Protein AF-X1FZK5-F1 (afdb_monomer_lite)

Structure (mmCIF, N/CA/C/O backbone):
data_AF-X1FZK5-F1
#
_entry.id   AF-X1FZK5-F1
#
loop_
_atom_site.group_PDB
_atom_site.id
_atom_site.type_symbol
_atom_site.label_atom_id
_atom_site.label_alt_id
_atom_site.label_comp_id
_atom_site.label_asym_id
_atom_site.label_entity_id
_atom_site.label_seq_id
_atom_site.pdbx_PDB_ins_code
_atom_site.Cartn_x
_atom_site.Cartn_y
_atom_site.Cartn_z
_atom_site.occupancy
_atom_site.B_iso_or_equiv
_atom_site.auth_seq_id
_atom_site.auth_comp_id
_atom_site.auth_asym_id
_atom_site.auth_atom_id
_atom_site.pdbx_PDB_model_num
ATOM 1 N N . CYS A 1 1 ? -9.568 -21.212 0.240 1.00 44.72 1 CYS A N 1
ATOM 2 C CA . CYS A 1 1 ? -8.644 -20.368 1.026 1.00 44.72 1 CYS A CA 1
ATOM 3 C C . CYS A 1 1 ? -8.129 -19.264 0.105 1.00 44.72 1 CYS A C 1
ATOM 5 O O . CYS A 1 1 ? -7.516 -19.595 -0.902 1.00 44.72 1 CYS A O 1
ATOM 7 N N . LEU A 1 2 ? -8.449 -17.990 0.359 1.00 53.91 2 LEU A N 1
ATOM 8 C CA . LEU A 1 2 ? -7.842 -16.876 -0.380 1.00 53.91 2 LEU A CA 1
ATOM 9 C C . LEU A 1 2 ? -6.367 -16.816 0.023 1.00 53.91 2 LEU A C 1
ATOM 11 O O . LEU A 1 2 ? -6.058 -16.497 1.166 1.00 53.91 2 LEU A O 1
ATOM 15 N N . THR A 1 3 ? -5.463 -17.182 -0.884 1.00 67.50 3 THR A N 1
ATOM 16 C CA . THR A 1 3 ? -4.022 -17.092 -0.621 1.00 67.50 3 THR A CA 1
ATOM 17 C C . THR A 1 3 ? -3.650 -15.612 -0.674 1.00 67.50 3 THR A C 1
ATOM 19 O O . THR A 1 3 ? -3.692 -15.009 -1.749 1.00 67.50 3 THR A O 1
ATOM 22 N N . SER A 1 4 ? -3.333 -15.005 0.465 1.00 70.19 4 SER A N 1
ATOM 23 C CA . SER A 1 4 ? -2.839 -13.632 0.531 1.00 70.19 4 SER A CA 1
ATOM 24 C C . SER A 1 4 ? -1.345 -13.633 0.850 1.00 70.19 4 SER A C 1
ATOM 26 O O . SER A 1 4 ? -0.870 -14.387 1.697 1.00 70.19 4 SER A O 1
ATOM 28 N N . ARG A 1 5 ? -0.584 -12.784 0.153 1.00 81.50 5 ARG A N 1
ATOM 29 C CA . ARG A 1 5 ? 0.803 -12.473 0.505 1.00 81.50 5 ARG A CA 1
ATOM 30 C C . ARG A 1 5 ? 0.832 -11.054 1.043 1.00 81.50 5 ARG A C 1
ATOM 32 O O . ARG A 1 5 ? 0.586 -10.112 0.296 1.00 81.50 5 ARG A O 1
ATOM 39 N N . ILE A 1 6 ? 1.119 -10.919 2.330 1.00 87.75 6 ILE A N 1
ATOM 4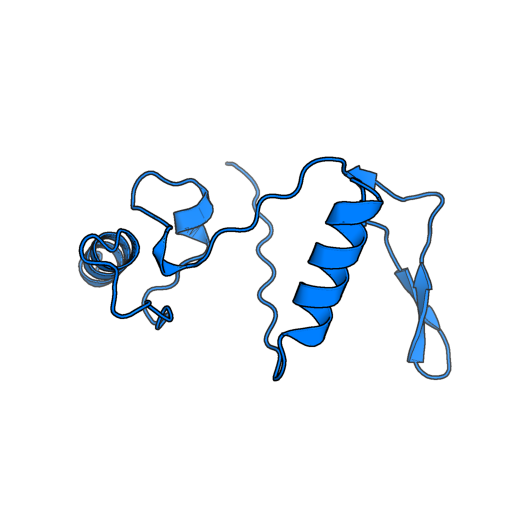0 C CA . ILE A 1 6 ? 1.260 -9.626 2.999 1.00 87.75 6 ILE A CA 1
ATOM 41 C C . ILE A 1 6 ? 2.752 -9.303 3.054 1.00 87.75 6 ILE A C 1
ATOM 43 O O . ILE A 1 6 ? 3.558 -10.151 3.437 1.00 87.75 6 ILE A O 1
ATOM 47 N N . HIS A 1 7 ? 3.120 -8.095 2.637 1.00 88.31 7 HIS A N 1
ATOM 48 C CA . HIS A 1 7 ? 4.481 -7.590 2.749 1.00 88.31 7 HIS A CA 1
ATOM 49 C C . HIS A 1 7 ? 4.454 -6.302 3.563 1.00 88.31 7 HIS A C 1
ATOM 51 O O . HIS A 1 7 ? 3.904 -5.295 3.122 1.00 88.31 7 HIS A O 1
ATOM 57 N N . GLU A 1 8 ? 5.010 -6.365 4.766 1.00 89.50 8 GLU A N 1
ATOM 58 C CA . GLU A 1 8 ? 5.170 -5.208 5.635 1.00 89.50 8 GLU A CA 1
ATOM 59 C C . GLU A 1 8 ? 6.487 -4.508 5.301 1.00 89.50 8 GLU A C 1
ATOM 61 O O . GLU A 1 8 ? 7.534 -5.152 5.207 1.00 89.50 8 GLU A O 1
ATOM 66 N N . MET A 1 9 ? 6.428 -3.192 5.104 1.00 88.75 9 MET A N 1
ATOM 67 C CA . MET A 1 9 ? 7.591 -2.366 4.801 1.00 88.75 9 MET A CA 1
ATOM 68 C C . MET A 1 9 ? 7.801 -1.372 5.935 1.00 88.75 9 MET A C 1
ATOM 70 O O . MET A 1 9 ? 6.963 -0.503 6.160 1.00 88.75 9 MET A O 1
ATOM 74 N N . ASN A 1 10 ? 8.942 -1.478 6.607 1.00 88.88 10 ASN A N 1
ATOM 75 C CA . ASN A 1 10 ? 9.368 -0.518 7.616 1.00 88.88 10 ASN A CA 1
ATOM 76 C C . ASN A 1 10 ? 10.304 0.501 6.960 1.00 88.88 10 ASN A C 1
ATOM 78 O O . ASN A 1 10 ? 11.328 0.125 6.388 1.00 88.88 10 ASN A O 1
ATOM 82 N N . ALA A 1 11 ? 9.945 1.782 7.012 1.00 88.50 11 ALA A N 1
ATOM 83 C CA . ALA A 1 11 ? 10.723 2.869 6.428 1.00 88.50 11 ALA A CA 1
ATOM 84 C C . ALA A 1 11 ? 10.832 4.033 7.413 1.00 88.50 11 ALA A C 1
ATOM 86 O O . ALA A 1 11 ? 9.878 4.357 8.113 1.00 88.50 11 ALA A O 1
ATOM 87 N N . SER A 1 12 ? 11.989 4.692 7.433 1.00 92.88 12 SER A N 1
ATOM 88 C CA . SER A 1 12 ? 12.224 5.898 8.237 1.00 92.88 12 SER A CA 1
ATOM 89 C C . SER A 1 12 ? 11.651 7.172 7.605 1.00 92.88 12 SER A C 1
ATOM 91 O O . SER A 1 12 ? 11.656 8.224 8.235 1.00 92.88 12 SER A O 1
ATOM 93 N N . SER A 1 13 ? 11.177 7.098 6.356 1.00 94.62 13 SER A N 1
ATOM 94 C CA . SER A 1 13 ? 10.629 8.228 5.603 1.00 94.62 13 SER A CA 1
ATOM 95 C C . SER A 1 13 ? 9.522 7.785 4.645 1.00 94.62 13 SER A C 1
ATOM 97 O O . SER A 1 13 ? 9.545 6.675 4.108 1.00 94.62 13 SER A O 1
ATOM 99 N N . SER A 1 14 ? 8.591 8.698 4.360 1.00 92.44 14 SER A N 1
ATOM 100 C CA . SER A 1 14 ? 7.524 8.532 3.369 1.00 92.44 14 SER A CA 1
ATOM 101 C C . SER A 1 14 ? 7.981 8.736 1.918 1.00 92.44 14 SER A C 1
ATOM 103 O O . SER A 1 14 ? 7.177 8.548 1.007 1.00 92.44 14 SER A O 1
ATOM 105 N N . THR A 1 15 ? 9.256 9.066 1.661 1.00 95.81 15 THR A N 1
ATOM 106 C CA . THR A 1 15 ? 9.783 9.373 0.314 1.00 95.81 15 THR A CA 1
ATOM 107 C C . THR A 1 15 ? 9.400 8.329 -0.741 1.00 95.81 15 THR A C 1
ATOM 109 O O . THR A 1 15 ? 8.890 8.691 -1.799 1.00 95.81 15 THR A O 1
ATOM 112 N N . ASN A 1 16 ? 9.584 7.034 -0.462 1.00 92.31 16 ASN A N 1
ATOM 113 C CA . ASN A 1 16 ? 9.271 5.971 -1.427 1.00 92.31 16 ASN A CA 1
ATOM 114 C C . ASN A 1 16 ? 7.769 5.875 -1.729 1.00 92.31 16 ASN A C 1
ATOM 116 O O . ASN A 1 16 ? 7.382 5.708 -2.886 1.00 92.31 16 ASN A O 1
ATOM 120 N N . LEU A 1 17 ? 6.927 6.018 -0.701 1.00 94.06 17 LEU A N 1
ATOM 121 C CA . LEU A 1 17 ? 5.474 6.012 -0.853 1.00 94.06 17 LEU A CA 1
ATOM 122 C C . LEU A 1 17 ? 5.008 7.231 -1.659 1.00 94.06 17 LEU A C 1
ATOM 124 O O . LEU A 1 17 ? 4.252 7.080 -2.615 1.00 94.06 17 LEU A O 1
ATOM 128 N N . ASN A 1 18 ? 5.520 8.420 -1.340 1.00 96.25 18 ASN A N 1
ATOM 129 C CA . ASN A 1 18 ? 5.193 9.655 -2.052 1.00 96.25 18 ASN A CA 1
ATOM 130 C C . ASN A 1 18 ? 5.619 9.587 -3.524 1.00 96.25 18 ASN A C 1
ATOM 132 O O . ASN A 1 18 ? 4.846 9.948 -4.408 1.00 96.25 18 ASN A O 1
ATOM 136 N N . ASN A 1 19 ? 6.815 9.063 -3.809 1.00 95.50 19 ASN A N 1
ATOM 137 C CA . ASN A 1 19 ? 7.295 8.874 -5.179 1.00 95.50 19 ASN A CA 1
ATOM 138 C C . ASN A 1 19 ? 6.391 7.924 -5.977 1.00 95.50 19 ASN A C 1
ATOM 140 O O . ASN A 1 19 ? 6.082 8.209 -7.138 1.00 95.50 19 ASN A O 1
ATOM 144 N N . LEU A 1 20 ? 5.934 6.828 -5.360 1.00 94.62 20 LEU A N 1
ATOM 145 C CA . LEU A 1 20 ? 4.974 5.907 -5.971 1.00 94.62 20 LEU A CA 1
ATOM 146 C C . LEU A 1 20 ? 3.643 6.606 -6.266 1.00 94.62 20 LEU A C 1
ATOM 148 O O . LEU A 1 20 ? 3.154 6.511 -7.389 1.00 94.62 20 LEU A O 1
ATOM 152 N N . ILE A 1 21 ? 3.080 7.320 -5.287 1.00 96.31 21 ILE A N 1
ATOM 153 C CA . ILE A 1 21 ? 1.807 8.043 -5.424 1.00 96.31 21 ILE A CA 1
ATOM 154 C C . ILE A 1 21 ? 1.896 9.068 -6.554 1.00 96.31 21 ILE A C 1
ATOM 156 O O . ILE A 1 21 ? 1.060 9.067 -7.455 1.00 96.31 21 ILE A O 1
ATOM 160 N N . ASN A 1 22 ? 2.939 9.896 -6.552 1.00 97.00 22 ASN A N 1
ATOM 161 C CA . ASN A 1 22 ? 3.150 10.928 -7.563 1.00 97.00 22 ASN A CA 1
ATOM 162 C C . ASN A 1 22 ? 3.313 10.317 -8.961 1.00 97.00 22 ASN A C 1
ATOM 164 O O . ASN A 1 22 ? 2.664 10.754 -9.911 1.00 97.00 22 ASN A O 1
ATOM 168 N N . SER A 1 23 ? 4.113 9.254 -9.085 1.00 96.25 23 SER A N 1
ATOM 169 C CA . SER A 1 23 ? 4.309 8.557 -10.362 1.00 96.25 23 SER A CA 1
ATOM 170 C C . SER A 1 23 ? 3.018 7.908 -10.858 1.00 96.25 23 SER A C 1
ATOM 172 O O . SER A 1 23 ? 2.686 8.012 -12.038 1.00 96.25 23 SER A O 1
ATOM 174 N N . PHE A 1 24 ? 2.256 7.268 -9.968 1.00 97.12 24 PHE A N 1
ATOM 175 C CA . PHE A 1 24 ? 0.979 6.655 -10.319 1.00 97.12 24 PHE A CA 1
ATOM 176 C C . PHE A 1 24 ? -0.067 7.707 -10.696 1.00 97.12 24 PHE A C 1
ATOM 178 O O . PHE A 1 24 ? -0.835 7.487 -11.628 1.00 97.12 24 PHE A O 1
ATOM 185 N N . ASN A 1 25 ? -0.071 8.870 -10.044 1.00 96.19 25 ASN A N 1
ATOM 186 C CA . ASN A 1 25 ? -0.977 9.965 -10.375 1.00 96.19 25 ASN A CA 1
ATOM 187 C C . ASN A 1 25 ? -0.784 10.473 -11.807 1.00 96.19 25 ASN A C 1
ATOM 189 O O . ASN A 1 25 ? -1.783 10.806 -12.446 1.00 96.19 25 ASN A O 1
ATOM 193 N N . THR A 1 26 ? 0.445 10.452 -12.322 1.00 96.81 26 THR A N 1
ATOM 194 C CA . THR A 1 26 ? 0.767 10.843 -13.702 1.00 96.81 26 THR A CA 1
ATOM 195 C C . THR A 1 26 ? 0.586 9.693 -14.694 1.00 96.81 26 THR A C 1
ATOM 197 O O . THR A 1 26 ? -0.046 9.862 -15.731 1.00 96.81 26 THR A O 1
ATOM 200 N N . LEU A 1 27 ? 1.121 8.508 -14.389 1.00 97.06 27 LEU A N 1
ATOM 201 C CA . LEU A 1 27 ? 1.188 7.385 -15.334 1.00 97.06 27 LEU A CA 1
ATOM 202 C C . LEU A 1 27 ? -0.075 6.511 -15.342 1.00 97.06 27 LEU A C 1
ATOM 204 O O . LEU A 1 27 ? -0.303 5.778 -16.303 1.00 97.06 27 LEU A O 1
ATOM 208 N N . LYS A 1 28 ? -0.865 6.540 -14.259 1.00 96.50 28 LYS A N 1
ATOM 209 C CA . LYS A 1 28 ? -2.063 5.707 -14.017 1.00 96.50 28 LYS A CA 1
ATOM 210 C C . LYS A 1 28 ? -1.829 4.196 -14.153 1.00 96.50 28 LYS A C 1
ATOM 212 O O . LYS A 1 28 ? -2.759 3.420 -14.375 1.00 96.50 28 LYS A O 1
ATOM 217 N N . GLN A 1 29 ? -0.578 3.759 -14.033 1.00 96.31 29 GLN A N 1
ATOM 218 C CA . GLN A 1 29 ? -0.188 2.356 -14.104 1.00 96.31 29 GLN A CA 1
ATOM 219 C C . GLN A 1 29 ? 1.156 2.118 -13.408 1.00 96.31 29 GLN A C 1
ATOM 221 O O . GLN A 1 29 ? 1.986 3.021 -13.320 1.00 96.31 29 GLN A O 1
ATOM 226 N N . TYR A 1 30 ? 1.387 0.888 -12.959 1.00 95.31 30 TYR A N 1
ATOM 227 C CA . TYR A 1 30 ? 2.671 0.415 -12.440 1.00 95.31 30 TYR A CA 1
ATOM 228 C C . TYR A 1 30 ? 2.910 -1.042 -12.848 1.00 95.31 30 TYR A C 1
ATOM 230 O O . TYR A 1 30 ? 1.991 -1.744 -13.277 1.00 95.31 30 TYR A O 1
ATOM 238 N N . ARG A 1 31 ? 4.160 -1.500 -12.746 1.00 94.38 31 ARG A N 1
ATOM 239 C CA . ARG A 1 31 ? 4.562 -2.867 -13.092 1.00 94.38 31 ARG A CA 1
ATOM 240 C C . ARG A 1 31 ? 5.115 -3.574 -11.867 1.00 94.38 31 ARG A C 1
ATOM 242 O O . ARG A 1 31 ? 5.940 -3.012 -11.156 1.00 94.38 31 ARG A O 1
ATOM 249 N N . LEU A 1 32 ? 4.690 -4.813 -11.659 1.00 93.69 32 LEU A N 1
ATOM 250 C CA . LEU A 1 32 ? 5.331 -5.737 -10.728 1.00 93.69 32 LEU A CA 1
ATOM 251 C C . LEU A 1 32 ? 6.135 -6.734 -11.550 1.00 93.69 32 LEU A C 1
ATOM 253 O O . LEU A 1 32 ? 5.569 -7.410 -12.403 1.00 93.69 32 LEU A O 1
ATOM 257 N N . CYS A 1 33 ? 7.441 -6.814 -11.329 1.00 94.88 33 CYS A N 1
ATOM 258 C CA . CYS A 1 33 ? 8.306 -7.745 -12.046 1.00 94.88 33 CYS A CA 1
ATOM 259 C C . CYS A 1 33 ? 9.310 -8.393 -11.089 1.00 94.88 33 CYS A C 1
ATOM 261 O O . CYS A 1 33 ? 9.679 -7.778 -10.085 1.00 94.88 33 CYS A O 1
ATOM 263 N N . PRO A 1 34 ? 9.750 -9.629 -11.376 1.00 95.31 34 PRO A N 1
ATOM 264 C CA . PRO A 1 34 ? 10.925 -10.188 -10.731 1.00 95.31 34 PRO A CA 1
ATOM 265 C C . PRO A 1 34 ? 12.142 -9.305 -11.012 1.00 95.31 34 PRO A C 1
ATOM 267 O O . PRO A 1 34 ? 12.251 -8.706 -12.083 1.00 95.31 34 PRO A O 1
ATOM 270 N N . ALA A 1 35 ? 13.078 -9.271 -10.074 1.00 94.50 35 ALA A N 1
ATOM 271 C CA . ALA A 1 35 ? 14.349 -8.592 -10.257 1.00 94.50 35 ALA A CA 1
ATOM 272 C C . ALA A 1 35 ? 15.488 -9.448 -9.705 1.00 94.50 35 ALA A C 1
ATOM 274 O O . ALA A 1 35 ? 15.286 -10.244 -8.784 1.00 94.50 35 ALA A O 1
ATOM 275 N N . LYS A 1 36 ? 16.676 -9.280 -10.279 1.00 95.00 36 LYS A N 1
ATOM 276 C CA . LYS A 1 36 ? 17.916 -9.908 -9.830 1.00 95.00 36 LYS A CA 1
ATOM 277 C C . LYS A 1 36 ? 18.792 -8.871 -9.137 1.00 95.00 36 LYS A C 1
ATOM 279 O O . LYS A 1 36 ? 18.925 -7.746 -9.614 1.00 95.00 36 LYS A O 1
ATOM 284 N N . LEU A 1 37 ? 19.413 -9.272 -8.031 1.00 95.31 37 LEU A N 1
ATOM 285 C CA . LEU A 1 37 ? 20.535 -8.535 -7.463 1.00 95.31 37 LEU A CA 1
ATOM 286 C C . LEU A 1 37 ? 21.790 -8.902 -8.261 1.00 95.31 37 LEU A C 1
ATOM 288 O O . LEU A 1 37 ? 22.128 -10.082 -8.370 1.00 95.31 37 LEU A O 1
ATOM 292 N N . ILE A 1 38 ? 22.439 -7.909 -8.856 1.00 92.88 38 ILE A N 1
ATOM 293 C CA . ILE A 1 38 ? 23.714 -8.082 -9.559 1.00 92.88 38 ILE A CA 1
ATOM 294 C C . ILE A 1 38 ? 24.863 -7.566 -8.690 1.00 92.88 38 ILE A C 1
ATOM 296 O O . ILE A 1 38 ? 24.642 -6.922 -7.657 1.00 92.88 38 ILE A O 1
ATOM 300 N N . ASP A 1 39 ? 26.093 -7.843 -9.118 1.00 89.69 39 ASP A N 1
ATOM 301 C CA . ASP A 1 39 ? 27.297 -7.394 -8.425 1.00 89.69 39 ASP A CA 1
ATOM 302 C C . ASP A 1 39 ? 27.247 -5.879 -8.170 1.00 89.69 39 ASP A C 1
ATOM 304 O O . ASP A 1 39 ? 26.743 -5.096 -8.984 1.00 89.69 39 ASP A O 1
ATOM 308 N N . ASN A 1 40 ? 27.760 -5.466 -7.010 1.00 88.38 40 ASN A N 1
ATOM 309 C CA . ASN A 1 40 ? 27.698 -4.091 -6.495 1.00 88.38 40 ASN A CA 1
ATOM 310 C C . ASN A 1 40 ? 26.302 -3.623 -6.035 1.00 88.38 40 ASN A C 1
ATOM 312 O O . ASN A 1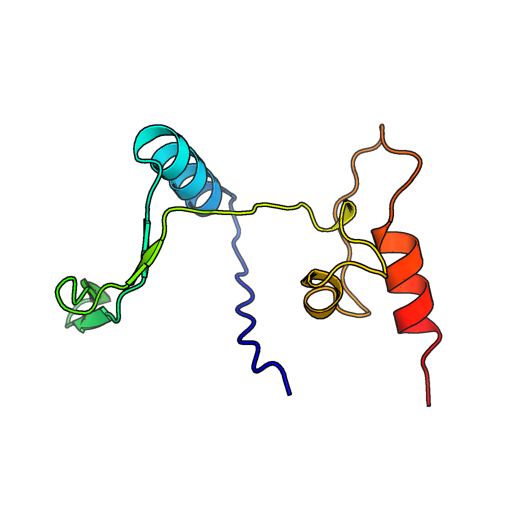 40 ? 26.061 -2.422 -5.930 1.00 88.38 40 ASN A O 1
ATOM 316 N N . GLY A 1 41 ? 25.374 -4.547 -5.759 1.00 87.12 41 GLY A N 1
ATOM 317 C CA . GLY A 1 41 ? 24.087 -4.236 -5.122 1.00 87.12 41 GLY A CA 1
ATOM 318 C C . GLY A 1 41 ? 23.071 -3.548 -6.036 1.00 87.12 41 GLY A C 1
ATOM 319 O O . GLY A 1 41 ? 22.046 -3.055 -5.563 1.00 87.12 41 GLY A O 1
ATOM 320 N N . LYS A 1 42 ? 23.332 -3.507 -7.346 1.00 92.56 42 LYS A N 1
ATOM 321 C CA . LYS A 1 42 ? 22.364 -2.999 -8.321 1.00 92.56 42 LYS A CA 1
ATOM 322 C C . LYS A 1 42 ? 21.220 -4.001 -8.496 1.00 92.56 42 LYS A C 1
ATOM 324 O O . LYS A 1 42 ? 21.406 -5.213 -8.393 1.00 92.56 42 LYS A O 1
ATOM 329 N N . ILE A 1 43 ? 20.035 -3.474 -8.782 1.00 92.56 43 ILE A N 1
ATOM 330 C CA . ILE A 1 43 ? 18.827 -4.259 -9.041 1.00 92.56 43 ILE A CA 1
ATOM 331 C C . ILE A 1 43 ? 18.547 -4.219 -10.542 1.00 92.56 43 ILE A C 1
ATOM 333 O O . ILE A 1 43 ? 18.387 -3.141 -11.112 1.00 92.56 43 ILE A O 1
ATOM 337 N N . GLU A 1 44 ? 18.470 -5.390 -11.170 1.00 95.00 44 GLU A N 1
ATOM 338 C CA . GLU A 1 44 ? 18.122 -5.554 -12.581 1.00 95.00 44 GLU A CA 1
ATOM 339 C C . GLU A 1 44 ? 16.711 -6.165 -12.710 1.00 95.00 44 GLU A C 1
ATOM 341 O O . GLU A 1 44 ? 16.516 -7.338 -12.377 1.00 95.00 44 GLU A O 1
ATOM 346 N N . PRO A 1 45 ? 15.699 -5.385 -13.132 1.00 94.62 45 PRO A N 1
ATOM 347 C CA . PRO A 1 45 ? 14.329 -5.869 -13.296 1.00 94.62 45 PRO A CA 1
ATOM 348 C C . PRO A 1 45 ? 14.112 -6.617 -14.622 1.00 94.62 45 PRO A C 1
ATOM 350 O O . PRO A 1 45 ? 14.508 -6.155 -15.691 1.00 94.62 45 PRO A O 1
ATOM 353 N N . TYR A 1 46 ? 13.373 -7.727 -14.571 1.00 96.75 46 TYR A N 1
ATOM 354 C CA . TYR A 1 46 ? 12.934 -8.486 -15.748 1.00 96.75 46 TYR A CA 1
ATOM 355 C C . TYR A 1 46 ? 11.602 -7.938 -16.280 1.00 96.75 46 TYR A C 1
ATOM 357 O O . TYR A 1 46 ? 10.520 -8.435 -15.952 1.00 96.75 46 TYR A O 1
ATOM 365 N N . PHE A 1 47 ? 11.660 -6.862 -17.071 1.00 94.44 47 PHE A N 1
ATOM 366 C CA . PHE A 1 47 ? 10.459 -6.176 -17.569 1.00 94.44 47 PHE A CA 1
ATOM 367 C C . PHE A 1 47 ? 9.610 -7.002 -18.546 1.00 94.44 47 PHE A C 1
ATOM 369 O O . PHE A 1 47 ? 8.414 -6.736 -18.669 1.00 94.44 47 PHE A O 1
ATOM 376 N N . ASP A 1 48 ? 10.203 -7.990 -19.213 1.00 96.19 48 ASP A N 1
ATOM 377 C CA . ASP A 1 48 ? 9.525 -8.973 -20.066 1.00 96.19 48 ASP A CA 1
ATOM 378 C C . ASP A 1 48 ? 8.555 -9.862 -19.26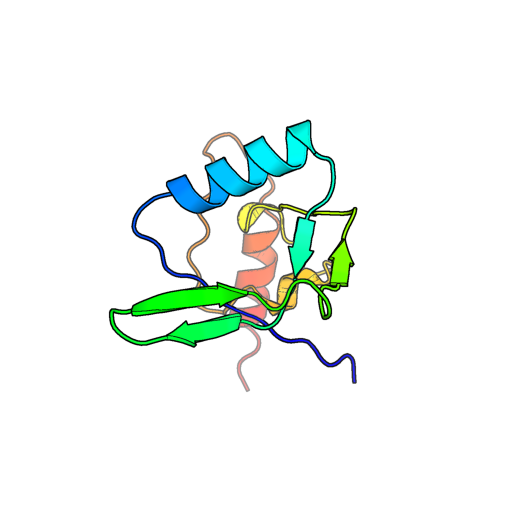9 1.00 96.19 48 ASP A C 1
ATOM 380 O O . ASP A 1 48 ? 7.561 -10.343 -19.808 1.00 96.19 48 ASP A O 1
ATOM 384 N N . ARG A 1 49 ? 8.797 -10.021 -17.962 1.00 96.88 49 ARG A N 1
ATOM 385 C CA . ARG A 1 49 ? 7.968 -10.802 -17.025 1.00 96.88 49 ARG A CA 1
ATOM 386 C C . ARG A 1 49 ? 7.116 -9.916 -16.119 1.00 96.88 49 ARG A C 1
ATOM 388 O O . ARG A 1 49 ? 6.705 -10.332 -15.034 1.00 96.88 49 ARG A O 1
ATOM 395 N N . ALA A 1 50 ? 6.891 -8.672 -16.527 1.00 96.81 50 ALA A N 1
ATOM 396 C CA . ALA A 1 50 ? 6.143 -7.715 -15.737 1.00 96.81 50 ALA A CA 1
ATOM 397 C C . ALA A 1 50 ? 4.631 -7.957 -15.806 1.00 96.81 50 ALA A C 1
ATOM 399 O O . ALA A 1 50 ? 4.041 -8.081 -16.876 1.00 96.81 50 ALA A O 1
ATOM 400 N N . ILE A 1 51 ? 3.984 -7.886 -14.648 1.00 96.25 51 ILE A N 1
ATOM 401 C CA . ILE A 1 51 ? 2.535 -7.782 -14.522 1.00 96.25 51 ILE A CA 1
ATOM 402 C C . ILE A 1 51 ? 2.178 -6.297 -14.479 1.00 96.25 51 ILE A C 1
ATOM 404 O O . ILE A 1 51 ? 2.563 -5.579 -13.551 1.00 96.25 51 ILE A O 1
ATOM 408 N N . LEU A 1 52 ? 1.433 -5.831 -15.482 1.00 96.56 52 LEU A N 1
ATOM 409 C CA . LEU A 1 52 ? 0.912 -4.467 -15.526 1.00 96.56 52 LEU A CA 1
ATOM 410 C C . LEU A 1 52 ? -0.312 -4.330 -14.611 1.00 96.56 52 LEU A C 1
ATOM 412 O O . LEU A 1 52 ? -1.263 -5.107 -14.695 1.00 96.56 52 LEU A O 1
ATOM 416 N N . LYS A 1 53 ? -0.319 -3.297 -13.772 1.00 96.25 53 LYS A N 1
ATOM 417 C CA . LYS A 1 53 ? -1.426 -2.943 -12.883 1.00 96.25 53 LYS A CA 1
ATOM 418 C C . LYS A 1 53 ? -1.865 -1.509 -13.164 1.00 96.25 53 LYS A C 1
ATOM 420 O O . LYS A 1 53 ? -1.037 -0.609 -13.245 1.00 96.25 53 LYS A O 1
ATOM 425 N N . ARG A 1 54 ? -3.176 -1.305 -13.310 1.00 97.31 54 ARG A N 1
ATOM 426 C CA . ARG A 1 54 ? -3.806 0.007 -13.575 1.00 97.31 54 ARG A CA 1
ATOM 427 C C . ARG A 1 54 ? -4.641 0.530 -12.405 1.00 97.31 54 ARG A C 1
ATOM 429 O O . ARG A 1 54 ? -5.210 1.609 -12.484 1.00 97.31 54 ARG A O 1
ATOM 436 N N . THR A 1 55 ? -4.709 -0.235 -11.321 1.00 95.69 55 THR A N 1
ATOM 437 C CA . THR A 1 55 ? -5.510 0.084 -10.138 1.00 95.69 55 THR A CA 1
ATOM 438 C C . THR A 1 55 ? -4.615 0.013 -8.916 1.00 95.69 55 THR A C 1
ATOM 440 O O . THR A 1 55 ? -3.899 -0.975 -8.743 1.00 95.69 55 THR A O 1
ATOM 443 N N . LEU A 1 56 ? -4.670 1.055 -8.093 1.00 94.62 56 LEU A N 1
ATOM 444 C CA . LEU A 1 56 ? -3.937 1.185 -6.843 1.00 94.62 56 LEU A CA 1
ATOM 445 C C . LEU A 1 56 ? -4.911 1.707 -5.785 1.00 94.62 56 LEU A C 1
ATOM 447 O O . LEU A 1 56 ? -5.539 2.742 -5.996 1.00 94.62 56 LEU A O 1
ATOM 451 N N . TYR A 1 57 ? -5.024 0.990 -4.672 1.00 93.62 57 TYR A N 1
ATOM 452 C CA . TYR A 1 57 ? -5.780 1.424 -3.501 1.00 93.62 57 TYR A CA 1
ATOM 453 C C . TYR A 1 57 ? -4.791 1.741 -2.389 1.00 93.62 57 TYR A C 1
ATOM 455 O O . TYR A 1 57 ? -3.926 0.923 -2.076 1.00 93.62 57 TYR A O 1
ATOM 463 N N . ILE A 1 58 ? -4.912 2.933 -1.816 1.00 93.56 58 ILE A N 1
ATOM 464 C CA . ILE A 1 58 ? -4.137 3.376 -0.661 1.00 93.56 58 ILE A CA 1
ATOM 465 C C . ILE A 1 58 ? -5.166 3.747 0.394 1.00 93.56 58 ILE A C 1
ATOM 467 O O . ILE A 1 58 ? -5.997 4.618 0.153 1.00 93.56 58 ILE A O 1
ATOM 471 N N . LYS A 1 59 ? -5.127 3.046 1.523 1.00 94.25 59 LYS A N 1
ATOM 472 C CA . LYS A 1 59 ? -5.970 3.303 2.689 1.00 94.25 59 LYS A CA 1
ATOM 473 C C . LYS A 1 59 ? -5.053 3.500 3.883 1.00 94.25 59 LYS A C 1
ATOM 475 O O . LYS A 1 59 ? -4.079 2.760 4.041 1.00 94.25 59 LYS A O 1
ATOM 480 N N . ASN A 1 60 ? -5.363 4.476 4.717 1.00 94.62 60 ASN A N 1
ATOM 481 C CA . ASN A 1 60 ? -4.718 4.610 6.007 1.00 94.62 60 ASN A CA 1
ATOM 482 C C . ASN A 1 60 ? -5.217 3.509 6.940 1.00 94.62 60 ASN A C 1
ATOM 484 O O . ASN A 1 60 ? -6.363 3.068 6.851 1.00 94.62 60 ASN A O 1
ATOM 488 N N . ALA A 1 61 ? -4.372 3.096 7.883 1.00 95.12 61 ALA A N 1
ATOM 489 C CA . ALA A 1 61 ? -4.744 2.068 8.850 1.00 95.12 61 ALA A CA 1
ATOM 490 C C . ALA A 1 61 ? -5.994 2.456 9.660 1.00 95.12 61 ALA A C 1
ATOM 492 O O . ALA A 1 61 ? -6.820 1.592 9.939 1.00 95.12 61 ALA A O 1
ATOM 493 N N . TRP A 1 62 ? -6.170 3.746 9.980 1.00 95.62 62 TRP A N 1
ATOM 494 C CA . TRP A 1 62 ? -7.318 4.241 10.743 1.00 95.62 62 TRP A CA 1
ATOM 495 C C . TRP A 1 62 ? -8.664 4.119 10.010 1.00 95.62 62 TRP A C 1
ATOM 497 O O . TRP A 1 62 ? -9.698 4.067 10.670 1.00 95.62 62 TRP A O 1
ATOM 507 N N . GLU A 1 63 ? -8.655 3.997 8.678 1.00 95.56 63 GLU A N 1
ATOM 508 C CA . GLU A 1 63 ? -9.853 3.841 7.838 1.00 95.56 63 GLU A CA 1
ATOM 509 C C . GLU A 1 63 ? -10.340 2.383 7.752 1.00 95.56 63 GLU A C 1
ATOM 511 O O . GLU A 1 63 ? -11.415 2.127 7.214 1.00 95.56 63 GLU A O 1
ATOM 516 N N . ILE A 1 64 ? -9.551 1.412 8.232 1.00 95.94 64 ILE A N 1
ATOM 517 C CA . ILE A 1 64 ? -9.837 -0.019 8.059 1.00 95.94 64 ILE A CA 1
ATOM 518 C C . ILE A 1 64 ? -10.787 -0.520 9.151 1.00 95.94 64 ILE A C 1
ATOM 520 O O . ILE A 1 64 ? -10.464 -0.483 10.339 1.00 95.94 64 ILE A O 1
ATOM 524 N N . GLY A 1 65 ? -11.945 -1.038 8.740 1.00 95.06 65 GLY A N 1
ATOM 525 C CA . GLY A 1 65 ? -12.981 -1.570 9.628 1.00 95.06 65 GLY A CA 1
ATOM 526 C C . GLY A 1 65 ? -13.024 -3.099 9.736 1.00 95.06 65 GLY A C 1
ATOM 527 O O . GLY A 1 65 ? -12.291 -3.838 9.082 1.00 95.06 65 GLY A O 1
ATOM 528 N N . GLU A 1 66 ? -13.948 -3.607 10.553 1.00 93.44 66 GLU A N 1
ATOM 529 C CA . GLU A 1 66 ? -14.119 -5.048 10.810 1.00 93.44 66 GLU A CA 1
ATOM 530 C C . GLU A 1 66 ? -14.631 -5.855 9.613 1.00 93.44 66 GLU A C 1
ATOM 532 O O . GLU A 1 66 ? -14.444 -7.073 9.558 1.00 93.44 66 GLU A O 1
ATOM 537 N N . HIS A 1 67 ? -15.285 -5.185 8.668 1.00 92.69 67 HIS A N 1
ATOM 538 C CA . HIS A 1 67 ? -15.863 -5.798 7.474 1.00 92.69 67 HIS A CA 1
ATOM 539 C C . HIS A 1 67 ? -14.986 -5.626 6.229 1.00 92.69 67 HIS A C 1
ATOM 541 O O . HIS A 1 67 ? -15.287 -6.206 5.188 1.00 92.69 67 HIS A O 1
ATOM 547 N N . ASP A 1 68 ? -13.870 -4.905 6.350 1.00 93.19 68 ASP A N 1
ATOM 548 C CA . ASP A 1 68 ? -12.919 -4.723 5.262 1.00 93.19 68 ASP A CA 1
ATOM 549 C C . ASP A 1 68 ? -12.114 -6.003 5.004 1.00 93.19 68 ASP A C 1
ATOM 551 O O . ASP A 1 68 ? -11.812 -6.786 5.917 1.00 93.19 68 ASP A O 1
ATOM 555 N N . LEU A 1 69 ? -11.723 -6.216 3.746 1.00 90.62 69 LEU A N 1
ATOM 556 C CA . LEU A 1 69 ? -10.796 -7.293 3.384 1.00 90.62 69 LEU A CA 1
ATOM 557 C C . LEU A 1 69 ? -9.400 -7.012 3.954 1.00 90.62 69 LEU A C 1
ATOM 559 O O . LEU A 1 69 ? -8.705 -7.931 4.389 1.00 90.62 69 LEU A O 1
ATOM 563 N N . GLU A 1 70 ? -9.025 -5.735 4.026 1.00 92.75 70 GLU A N 1
ATOM 564 C CA . GLU A 1 70 ? -7.743 -5.255 4.534 1.00 92.75 70 GLU A CA 1
ATOM 565 C C . GLU A 1 70 ? -7.578 -5.469 6.046 1.00 92.75 70 GLU A C 1
ATOM 567 O O . GLU A 1 70 ? -6.459 -5.422 6.545 1.00 92.75 70 GLU A O 1
ATOM 572 N N . ARG A 1 71 ? -8.634 -5.816 6.798 1.00 92.94 71 ARG A N 1
ATOM 573 C CA . ARG A 1 71 ? -8.539 -6.099 8.247 1.00 92.94 71 ARG A CA 1
ATOM 574 C C . ARG A 1 71 ? -7.520 -7.190 8.609 1.00 92.94 71 ARG A C 1
ATOM 576 O O . ARG A 1 71 ? -7.118 -7.321 9.767 1.00 92.94 71 ARG A O 1
ATOM 583 N N . VAL A 1 72 ? -7.156 -8.028 7.633 1.00 91.00 72 VAL A N 1
ATOM 584 C CA . VAL A 1 72 ? -6.142 -9.080 7.777 1.00 91.00 72 VAL A CA 1
ATOM 585 C C . VAL A 1 72 ? -4.734 -8.506 7.966 1.00 91.00 72 VAL A C 1
ATOM 587 O O . VAL A 1 72 ? -3.906 -9.173 8.577 1.00 91.00 72 VAL A O 1
ATOM 590 N N . VAL A 1 73 ? -4.466 -7.282 7.488 1.00 91.81 73 VAL A N 1
ATOM 591 C CA . VAL A 1 73 ? -3.146 -6.644 7.622 1.00 91.81 73 VAL A CA 1
ATOM 592 C C . VAL A 1 73 ? -2.947 -5.941 8.966 1.00 91.81 73 VAL A C 1
ATOM 594 O O . VAL A 1 73 ? -1.805 -5.732 9.351 1.00 91.81 73 VAL A O 1
ATOM 597 N N . ILE A 1 74 ? -4.029 -5.628 9.690 1.00 93.50 74 ILE A N 1
ATOM 598 C CA . ILE A 1 74 ? -3.973 -5.024 11.029 1.00 93.50 74 ILE A CA 1
ATOM 599 C C . ILE A 1 74 ? -3.679 -6.107 12.071 1.00 93.50 74 ILE A C 1
ATOM 601 O O . ILE A 1 74 ? -4.446 -7.068 12.220 1.00 93.50 74 ILE A O 1
ATOM 605 N N . LYS A 1 75 ? -2.585 -5.963 12.813 1.00 91.88 75 LYS A N 1
ATOM 606 C CA . LYS A 1 75 ? -2.176 -6.870 13.894 1.00 91.88 75 LYS A CA 1
ATOM 607 C C . LYS A 1 75 ? -2.661 -6.360 15.252 1.00 91.88 75 LYS A C 1
ATOM 609 O O . LYS A 1 75 ? -2.953 -5.184 15.423 1.00 91.88 75 LYS A O 1
ATOM 614 N N . LYS A 1 76 ? -2.736 -7.271 16.231 1.00 89.56 76 LYS A N 1
ATOM 615 C CA . LYS A 1 76 ? -3.218 -7.006 17.604 1.00 89.56 76 LYS A CA 1
ATOM 616 C C . LYS A 1 76 ? -2.485 -5.830 18.276 1.00 89.56 76 LYS A C 1
ATOM 618 O O . LYS A 1 76 ? -3.111 -5.030 18.958 1.00 89.56 76 LYS A O 1
ATOM 623 N N . ASN A 1 77 ? -1.181 -5.717 18.026 1.00 88.56 77 ASN A N 1
ATOM 624 C CA . ASN A 1 77 ? -0.294 -4.744 18.669 1.00 88.56 77 ASN A CA 1
ATOM 625 C C . ASN A 1 77 ? 0.047 -3.547 17.768 1.00 88.56 77 ASN A C 1
ATOM 627 O O . ASN A 1 77 ? 0.999 -2.825 18.061 1.00 88.56 77 ASN A O 1
ATOM 631 N N . ASP A 1 78 ? -0.670 -3.362 16.658 1.00 91.81 78 ASP A N 1
ATOM 632 C CA . ASP A 1 78 ? -0.458 -2.183 15.825 1.00 91.81 78 ASP A CA 1
ATOM 633 C C . ASP A 1 78 ? -0.971 -0.938 16.553 1.00 91.81 78 ASP A C 1
ATOM 635 O O . ASP A 1 78 ? -2.029 -0.957 17.186 1.00 91.81 78 ASP A O 1
ATOM 639 N N . SER A 1 79 ? -0.247 0.168 16.385 1.00 92.44 79 SER A N 1
ATOM 640 C CA . SER A 1 79 ? -0.632 1.496 16.873 1.00 92.44 79 SER A CA 1
ATOM 641 C C . SER A 1 79 ? -0.865 2.431 15.680 1.00 92.44 79 SER A C 1
ATOM 643 O O . SER A 1 79 ? 0.044 3.178 15.308 1.00 92.44 79 SER A O 1
ATOM 645 N N . PRO A 1 80 ? -2.042 2.374 15.020 1.00 92.94 80 PRO A N 1
ATOM 646 C CA . PRO A 1 80 ? -2.364 3.250 13.899 1.00 92.94 80 PRO A CA 1
ATOM 647 C C . PRO A 1 80 ? -2.257 4.727 14.281 1.00 92.94 80 PRO A C 1
ATOM 649 O O . PRO A 1 80 ? -2.737 5.143 15.333 1.00 92.94 80 PRO A O 1
ATOM 652 N N . ILE A 1 81 ? -1.682 5.536 13.391 1.00 92.56 81 ILE A N 1
ATOM 653 C CA . ILE A 1 81 ? -1.684 6.995 13.531 1.00 92.56 81 ILE A CA 1
ATOM 654 C C . ILE A 1 81 ? -3.075 7.500 13.143 1.00 92.56 81 ILE A C 1
ATOM 656 O O . ILE A 1 81 ? -3.518 7.275 12.016 1.00 92.56 81 ILE A O 1
ATOM 660 N N . ILE A 1 82 ? -3.756 8.169 14.073 1.00 94.06 82 ILE A N 1
ATOM 661 C CA . ILE A 1 82 ? -5.122 8.677 13.909 1.00 94.06 82 ILE A CA 1
ATOM 662 C C . ILE A 1 82 ? -5.074 10.214 13.904 1.00 94.06 82 ILE A C 1
ATOM 664 O O . ILE A 1 82 ? -4.491 10.792 14.823 1.00 94.06 82 ILE A O 1
ATOM 668 N N . PRO A 1 83 ? -5.657 10.896 12.903 1.00 93.56 83 PRO A N 1
ATOM 669 C CA . PRO A 1 83 ? -5.793 12.351 12.921 1.00 93.56 83 PRO A CA 1
ATOM 670 C C . PRO A 1 83 ? -6.747 12.821 14.031 1.00 93.56 83 PRO A C 1
ATOM 672 O O . PRO A 1 83 ? -7.781 12.197 14.257 1.00 93.56 83 PRO A O 1
ATOM 675 N N . ASN A 1 84 ? -6.444 13.951 14.679 1.00 90.31 84 ASN A N 1
ATOM 676 C CA . ASN A 1 84 ? -7.237 14.475 15.806 1.00 90.31 84 ASN A CA 1
ATOM 677 C C . ASN A 1 84 ? -8.684 14.849 15.435 1.00 90.31 84 ASN A C 1
ATOM 679 O O . ASN A 1 84 ? -9.550 14.877 16.303 1.00 90.31 84 ASN A O 1
ATOM 683 N N . ASP A 1 85 ? -8.944 15.123 14.157 1.00 90.75 85 ASP A N 1
ATOM 684 C CA . ASP A 1 85 ? -10.236 15.624 13.677 1.00 90.75 85 ASP A CA 1
ATOM 685 C C . ASP A 1 85 ? -11.250 14.503 13.363 1.00 90.75 85 ASP A C 1
ATOM 687 O O . ASP A 1 85 ? -12.360 14.779 12.906 1.00 90.75 85 ASP A O 1
ATOM 691 N N . ILE A 1 86 ? -10.887 13.231 13.584 1.00 87.94 86 ILE A N 1
ATOM 692 C CA . ILE A 1 86 ? -11.726 12.069 13.260 1.00 87.94 86 ILE A CA 1
ATOM 693 C C . ILE A 1 86 ? -12.325 11.463 14.532 1.00 87.94 86 ILE A C 1
ATOM 695 O O . ILE A 1 86 ? -11.608 10.987 15.409 1.00 87.94 86 ILE A O 1
ATOM 699 N N . SER A 1 87 ? -13.658 11.436 14.609 1.00 81.69 87 SER A N 1
ATOM 700 C CA . SER A 1 87 ? -14.403 10.894 15.753 1.00 81.69 87 SER A CA 1
ATOM 701 C C . SER A 1 87 ? -14.780 9.416 15.606 1.00 81.69 87 SER A C 1
ATOM 703 O O . SER A 1 87 ? -14.704 8.670 16.582 1.00 81.69 87 SER A O 1
ATOM 705 N N . ASP A 1 88 ? -15.164 8.964 14.407 1.00 88.12 88 ASP A N 1
ATOM 706 C CA . ASP A 1 88 ? -15.413 7.545 14.128 1.00 88.12 88 ASP A CA 1
ATOM 707 C C . ASP A 1 88 ? -14.172 6.926 13.493 1.00 88.12 88 ASP A C 1
ATOM 709 O O . ASP A 1 88 ? -13.836 7.197 12.342 1.00 88.12 88 ASP A O 1
ATOM 713 N N . VAL A 1 89 ? -13.477 6.106 14.278 1.00 93.44 89 VAL A N 1
ATOM 714 C CA . VAL A 1 89 ? -12.222 5.463 13.893 1.00 93.44 89 VAL A CA 1
ATOM 715 C C . VAL A 1 89 ? -12.449 3.946 13.827 1.00 93.44 89 VAL A C 1
ATOM 717 O O . VAL A 1 89 ? -12.342 3.260 14.853 1.00 93.44 89 VAL A O 1
ATOM 720 N N . PRO A 1 90 ? -12.770 3.388 12.641 1.00 94.50 90 PRO A N 1
ATOM 721 C CA . PRO A 1 90 ? -13.107 1.974 12.470 1.00 94.50 90 PRO A CA 1
ATOM 722 C C . PRO A 1 90 ? -12.058 1.004 13.022 1.00 94.50 90 PRO A C 1
ATOM 724 O O . PRO A 1 90 ? -12.414 -0.033 13.594 1.00 94.50 90 PRO A O 1
ATOM 727 N N . VAL A 1 91 ? -10.771 1.356 12.916 1.00 95.06 91 VAL A N 1
ATOM 728 C CA . VAL A 1 91 ? -9.676 0.468 13.334 1.00 95.06 91 VAL A CA 1
ATOM 729 C C . VAL A 1 91 ? -9.673 0.189 14.838 1.00 95.06 91 VAL A C 1
ATOM 731 O O . VAL A 1 91 ? -9.239 -0.881 15.257 1.00 95.06 91 VAL A O 1
ATOM 734 N N . LEU A 1 92 ? -10.211 1.092 15.668 1.00 93.88 92 LEU A N 1
ATOM 735 C CA . LEU A 1 92 ? -10.270 0.888 17.121 1.00 93.88 92 LEU A CA 1
ATOM 736 C C . LEU A 1 92 ? -11.221 -0.255 17.496 1.00 93.88 92 LEU A C 1
ATOM 738 O O . LEU A 1 92 ? -10.901 -1.066 18.366 1.00 93.88 92 LEU A O 1
ATOM 742 N N . LYS A 1 93 ? -12.362 -0.363 16.801 1.00 93.12 93 LYS A N 1
ATOM 743 C CA . LYS A 1 93 ? -13.316 -1.473 16.970 1.00 93.12 93 LYS A CA 1
ATOM 744 C C . LYS A 1 93 ? -12.662 -2.797 16.561 1.00 93.12 93 LYS A C 1
ATOM 746 O O . LYS A 1 93 ? -12.719 -3.776 17.304 1.00 93.12 93 LYS A O 1
ATOM 751 N N . LEU A 1 94 ? -11.946 -2.788 15.433 1.00 94.38 94 LEU A N 1
ATOM 752 C CA . LEU A 1 94 ? -11.196 -3.941 1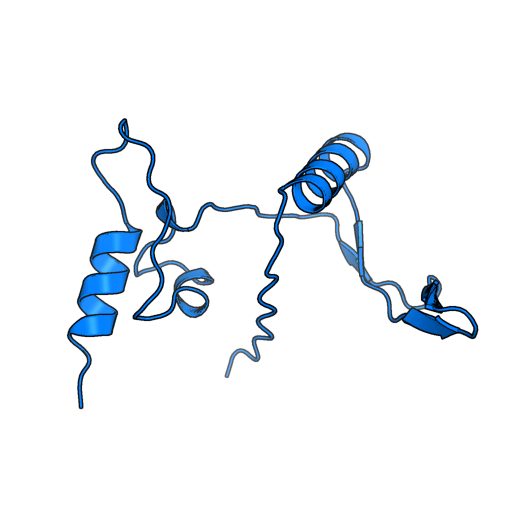4.933 1.00 94.38 94 LEU A CA 1
ATOM 753 C C . LEU A 1 94 ? -10.098 -4.408 15.905 1.00 94.38 94 LEU A C 1
ATOM 755 O O . LEU A 1 94 ? -9.978 -5.609 16.154 1.00 94.38 94 LEU A O 1
ATOM 759 N N . LEU A 1 95 ? -9.307 -3.486 16.460 1.00 94.38 95 LEU A N 1
ATOM 760 C CA . LEU A 1 95 ? -8.255 -3.803 17.430 1.00 94.38 95 LEU A CA 1
ATOM 761 C C . LEU A 1 95 ? -8.840 -4.366 18.726 1.00 94.38 95 LEU A C 1
ATOM 763 O O . LEU A 1 95 ? -8.362 -5.389 19.211 1.00 94.38 95 LEU A O 1
ATOM 767 N N . LYS A 1 96 ? -9.919 -3.765 19.244 1.00 92.00 96 LYS A N 1
ATOM 768 C CA . LYS A 1 96 ? -10.632 -4.272 20.423 1.00 92.00 96 LYS A CA 1
ATOM 769 C C . LYS A 1 96 ? -11.076 -5.724 20.226 1.00 92.00 96 LYS A C 1
ATOM 771 O O . LYS A 1 96 ? -10.739 -6.575 21.042 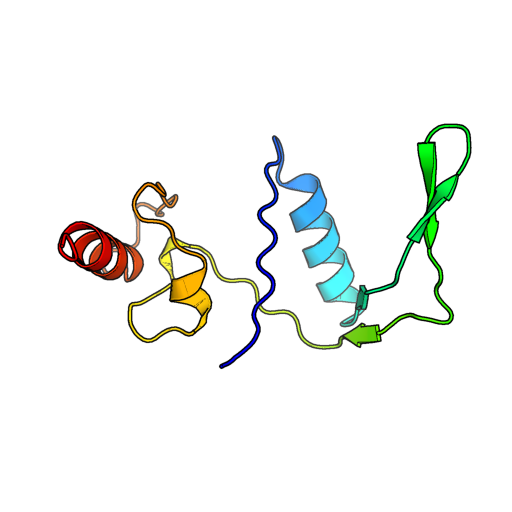1.00 92.00 96 LYS A O 1
ATOM 776 N N . LYS A 1 97 ? -11.711 -6.040 19.096 1.00 90.44 97 LYS A N 1
ATOM 777 C CA . LYS A 1 97 ? -12.133 -7.411 18.779 1.00 90.44 97 LYS A CA 1
ATOM 778 C C . LYS A 1 97 ? -10.965 -8.394 18.672 1.00 90.44 97 LYS A C 1
ATOM 780 O O . LYS A 1 97 ? -11.067 -9.519 19.146 1.00 90.44 97 LYS A O 1
ATOM 785 N N . LYS A 1 98 ? -9.849 -7.987 18.057 1.00 88.50 98 LYS A N 1
ATOM 786 C CA . LYS A 1 98 ? -8.632 -8.819 17.976 1.00 88.50 98 LYS A CA 1
ATOM 787 C C . LYS A 1 98 ? -7.979 -9.037 19.344 1.00 88.50 98 LYS A C 1
ATOM 789 O O . LYS A 1 98 ? -7.332 -10.060 19.539 1.00 88.50 98 LYS A O 1
ATOM 794 N N . ASN A 1 99 ? -8.139 -8.092 20.269 1.00 83.81 99 ASN A N 1
ATOM 795 C CA . ASN A 1 99 ? -7.672 -8.223 21.645 1.00 83.81 99 ASN A CA 1
ATOM 796 C C . ASN A 1 99 ? -8.55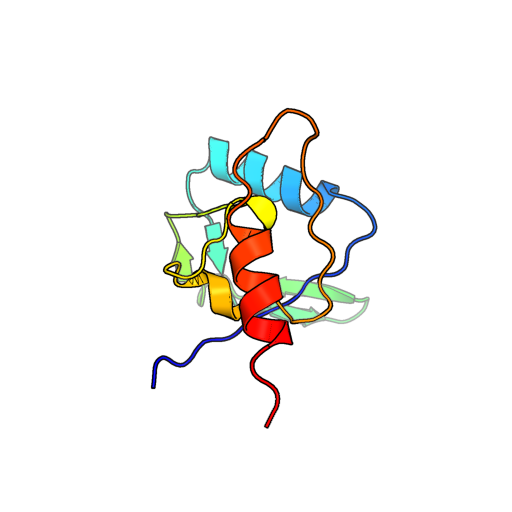5 -9.165 22.475 1.00 83.81 99 ASN A C 1
ATOM 798 O O . ASN A 1 99 ? -8.011 -9.909 23.278 1.00 83.81 99 ASN A O 1
ATOM 802 N N . GLU A 1 100 ? -9.874 -9.153 22.256 1.00 82.50 100 GLU A N 1
ATOM 803 C CA . GLU A 1 100 ? -10.866 -9.971 22.979 1.00 82.50 100 GLU A CA 1
ATOM 804 C C . GLU A 1 100 ? -10.934 -11.434 22.511 1.00 82.50 100 GLU A C 1
ATOM 806 O O . GLU A 1 100 ? -11.379 -12.300 23.260 1.00 82.50 100 GLU A O 1
ATOM 811 N N . GLN A 1 101 ? -10.498 -11.732 21.284 1.00 62.91 101 GLN A N 1
ATOM 812 C CA . GLN A 1 101 ? -10.372 -13.100 20.765 1.00 62.91 101 GLN A CA 1
ATOM 813 C C . GLN A 1 101 ? -9.124 -13.795 21.342 1.00 62.91 101 GLN A C 1
ATOM 815 O O . GLN A 1 101 ? -8.194 -14.135 20.613 1.00 62.91 101 GLN A O 1
ATOM 820 N N . GLU A 1 102 ? -9.095 -13.974 22.661 1.00 51.66 102 GLU A N 1
ATOM 821 C CA . GLU A 1 102 ? -8.168 -14.867 23.358 1.00 51.66 102 GLU A CA 1
ATOM 822 C C . GLU A 1 102 ? -8.849 -16.230 23.551 1.00 51.66 102 GLU A C 1
ATOM 824 O O . GLU A 1 102 ? -9.902 -16.327 24.181 1.00 51.66 102 GLU A O 1
ATOM 829 N N . PHE A 1 103 ? -8.254 -17.270 22.965 1.00 44.28 103 PHE A N 1
ATOM 830 C CA . PHE A 1 103 ? -8.408 -18.661 23.388 1.00 44.28 103 PHE A CA 1
ATOM 831 C C . PHE A 1 103 ? -7.059 -19.125 23.925 1.00 44.28 103 PHE A C 1
ATOM 833 O O . PHE A 1 103 ? -6.045 -18.819 23.250 1.00 44.28 103 PHE A O 1
#

Sequence (103 aa):
CLTSRIHEMNASSSTNLNNLINSFNTLKQYRLCPAKLIDNGKIEPYFDRAILKRTLYIKNAWEIGEHDLERVVIKKNDSPIIPNDISDVPVLKLLKKKNEQEF

Radius of gyration: 17.6 Å; chains: 1; bounding box: 44×36×44 Å

Foldseek 3Di:
DPDDDDDDDDDPDCVVVVVVVVCCVVPLKDWDFDWDQDPPRDIGTPVVRIDIDNDDDDDFLQQDAPPDPCLVVDDLPDDGDDDPVDDDRRNVVSNVVNVVPDD

Organism: NCBI:txid412755

Secondary structure (DSSP, 8-state):
-----------S-SHHHHHHHHHHHHHS-EEE--EEEPGGG-EEE-GGGPEEE-------GGG--TTSGGGGT--TT------TT-S--HHHHHHHHHHH---

pLDDT: mean 90.51, std 10.1, range [44.28, 97.31]